Protein AF-A0A7S6MPZ3-F1 (afdb_monomer_lite)

Structure (mmCIF, N/CA/C/O backbone):
data_AF-A0A7S6MPZ3-F1
#
_entry.id   AF-A0A7S6MPZ3-F1
#
loop_
_atom_site.group_PDB
_atom_site.id
_atom_site.type_symbol
_atom_site.label_atom_id
_atom_site.label_alt_id
_atom_site.label_comp_id
_atom_site.label_asym_id
_atom_site.label_entity_id
_atom_site.label_seq_id
_atom_site.pdbx_PDB_ins_code
_atom_site.Cartn_x
_atom_site.Cartn_y
_atom_site.Cartn_z
_atom_site.occupancy
_atom_site.B_iso_or_equiv
_atom_site.auth_seq_id
_atom_site.auth_comp_id
_atom_site.auth_asym_id
_atom_site.auth_atom_id
_atom_site.pdbx_PDB_model_num
ATOM 1 N N . MET A 1 1 ? 12.287 46.843 0.577 1.00 37.12 1 MET A N 1
ATOM 2 C CA . MET A 1 1 ? 12.579 45.605 1.326 1.00 37.12 1 MET A CA 1
ATOM 3 C C . MET A 1 1 ? 11.537 45.533 2.425 1.00 37.12 1 MET A C 1
ATOM 5 O O . MET A 1 1 ? 11.3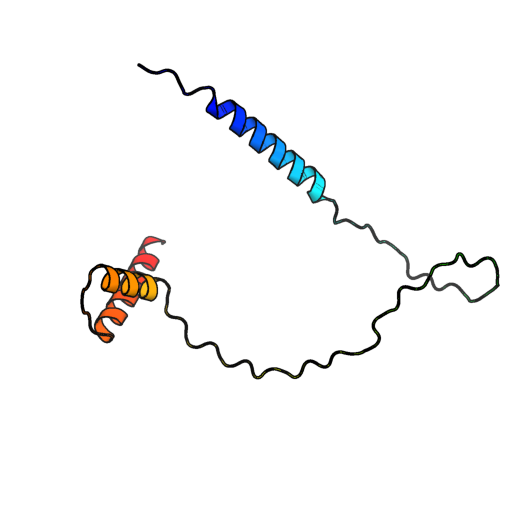57 46.538 3.095 1.00 37.12 1 MET A O 1
ATOM 9 N N . SER A 1 2 ? 10.756 44.455 2.468 1.00 46.50 2 SER A N 1
ATOM 10 C CA . SER A 1 2 ? 9.499 44.368 3.220 1.00 46.50 2 SER A CA 1
ATOM 11 C C . SER A 1 2 ? 9.727 43.814 4.626 1.00 46.50 2 SER A C 1
ATOM 13 O O . SER A 1 2 ? 10.135 42.661 4.765 1.00 46.50 2 SER A O 1
ATOM 15 N N . ASP A 1 3 ? 9.425 44.620 5.640 1.00 53.53 3 ASP A N 1
ATOM 16 C CA . ASP A 1 3 ? 9.397 44.225 7.049 1.00 53.53 3 ASP A CA 1
ATOM 17 C C . ASP A 1 3 ? 7.979 43.771 7.424 1.00 53.53 3 ASP A C 1
ATOM 19 O O . ASP A 1 3 ? 7.173 44.556 7.911 1.00 53.53 3 ASP A O 1
ATOM 23 N N . ASP A 1 4 ? 7.657 42.501 7.165 1.00 56.72 4 ASP A N 1
ATOM 24 C CA . ASP A 1 4 ? 6.383 41.885 7.571 1.00 56.72 4 ASP A CA 1
ATOM 25 C C . ASP A 1 4 ? 6.626 40.503 8.200 1.00 56.72 4 ASP A C 1
ATOM 27 O O . ASP A 1 4 ? 6.286 39.454 7.656 1.00 56.72 4 ASP A O 1
ATOM 31 N N . LYS A 1 5 ? 7.367 40.485 9.316 1.00 57.84 5 LYS A N 1
ATOM 32 C CA . LYS A 1 5 ? 7.787 39.241 9.996 1.00 57.84 5 LYS A CA 1
ATOM 33 C C . LYS A 1 5 ? 7.639 39.252 11.518 1.00 57.84 5 LYS A C 1
ATOM 35 O O . LYS A 1 5 ? 8.180 38.379 12.191 1.00 57.84 5 LYS A O 1
ATOM 40 N N . THR A 1 6 ? 6.918 40.220 12.076 1.00 55.41 6 THR A N 1
ATOM 41 C CA . THR A 1 6 ? 6.716 40.338 13.532 1.00 55.41 6 THR A CA 1
ATOM 42 C C . THR A 1 6 ? 5.268 40.136 13.974 1.00 55.41 6 THR A C 1
ATOM 44 O O . THR A 1 6 ? 5.059 39.796 15.134 1.00 55.41 6 THR A O 1
ATOM 47 N N . ALA A 1 7 ? 4.281 40.248 13.076 1.00 53.91 7 ALA A N 1
ATOM 48 C CA . ALA A 1 7 ? 2.871 40.023 13.413 1.00 53.91 7 ALA A CA 1
ATOM 49 C C . ALA A 1 7 ? 2.529 38.533 13.621 1.00 53.91 7 ALA A C 1
ATOM 51 O O . ALA A 1 7 ? 1.805 38.195 14.552 1.00 53.91 7 ALA A O 1
ATOM 52 N N . ALA A 1 8 ? 3.115 37.627 12.827 1.00 56.47 8 ALA A N 1
ATOM 53 C CA . ALA A 1 8 ? 2.808 36.191 12.885 1.00 56.47 8 ALA A CA 1
ATOM 54 C C . ALA A 1 8 ? 3.259 35.497 14.189 1.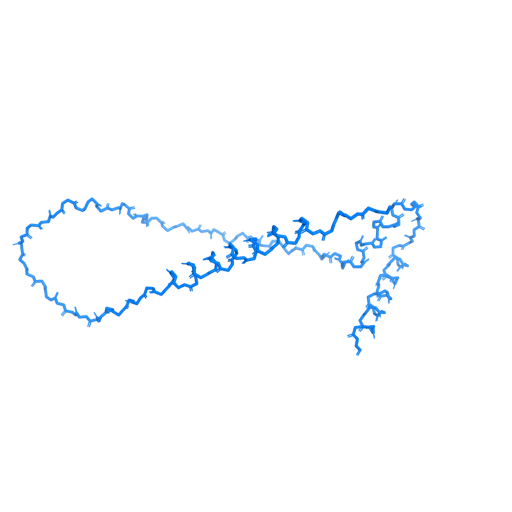00 56.47 8 ALA A C 1
ATOM 56 O O . ALA A 1 8 ? 2.657 34.517 14.610 1.00 56.47 8 ALA A O 1
ATOM 57 N N . ASN A 1 9 ? 4.286 36.022 14.868 1.00 56.94 9 ASN A N 1
ATOM 58 C CA . ASN A 1 9 ? 4.822 35.400 16.086 1.00 56.94 9 ASN A CA 1
ATOM 59 C C . ASN A 1 9 ? 3.971 35.678 17.340 1.00 56.94 9 ASN A C 1
ATOM 61 O O . ASN A 1 9 ? 4.120 34.979 18.343 1.00 56.94 9 ASN A O 1
ATOM 65 N N . SER A 1 10 ? 3.112 36.706 17.314 1.00 58.84 10 SER A N 1
ATOM 66 C CA . SER A 1 10 ? 2.235 37.043 18.446 1.00 58.84 10 SER A CA 1
ATOM 67 C C . SER A 1 10 ? 1.093 36.033 18.586 1.00 58.84 10 SER A C 1
ATOM 69 O O . SER A 1 10 ? 0.779 35.609 19.699 1.00 58.84 10 SER A O 1
ATOM 71 N N . ASP A 1 11 ? 0.527 35.600 17.459 1.00 73.62 11 ASP A N 1
ATOM 72 C CA . ASP A 1 11 ? -0.576 34.637 17.432 1.00 73.62 11 ASP A CA 1
ATOM 73 C C . ASP A 1 11 ? -0.117 33.241 17.870 1.00 73.62 11 ASP A C 1
ATOM 75 O O . ASP A 1 11 ? -0.801 32.580 18.651 1.00 73.62 11 ASP A O 1
ATOM 79 N N . ASP A 1 12 ? 1.081 32.811 17.464 1.00 81.00 12 ASP A N 1
ATOM 80 C CA . ASP A 1 12 ? 1.621 31.496 17.835 1.00 81.00 12 ASP A CA 1
ATOM 81 C C . ASP A 1 12 ? 1.836 31.354 19.351 1.00 81.00 12 ASP A C 1
ATOM 83 O O . ASP A 1 12 ? 1.515 30.320 19.948 1.00 81.00 12 ASP A O 1
ATOM 87 N N . ALA A 1 13 ? 2.327 32.409 20.009 1.00 85.50 13 ALA A N 1
ATOM 88 C CA . ALA A 1 13 ? 2.499 32.423 21.461 1.00 85.50 13 ALA A CA 1
ATOM 89 C C . ALA A 1 13 ? 1.148 32.356 22.199 1.00 85.50 13 ALA A C 1
ATOM 91 O O . ALA A 1 13 ? 1.015 31.658 23.212 1.00 85.50 13 ALA A O 1
ATOM 92 N N . GLU A 1 14 ? 0.126 33.036 21.674 1.00 87.19 14 GLU A N 1
ATOM 93 C CA . GLU A 1 14 ? -1.231 32.983 22.214 1.00 87.19 14 GLU A CA 1
ATOM 94 C C . GLU A 1 14 ? -1.864 31.594 22.024 1.00 87.19 14 GLU A C 1
ATOM 96 O O . GLU A 1 14 ? -2.486 31.059 22.950 1.00 87.19 14 GLU A O 1
ATOM 101 N N . ILE A 1 15 ? -1.656 30.966 20.864 1.00 89.94 15 ILE A N 1
ATOM 102 C CA . ILE A 1 15 ? -2.143 29.616 20.553 1.00 89.94 15 ILE A CA 1
ATOM 103 C C . ILE A 1 15 ? -1.531 28.583 21.508 1.00 89.94 15 ILE A C 1
ATOM 105 O O . ILE A 1 15 ? -2.263 27.786 22.104 1.00 89.94 15 ILE A O 1
ATOM 109 N N . LEU A 1 16 ? -0.213 28.622 21.727 1.00 91.81 16 LEU A N 1
ATOM 110 C CA . LEU A 1 16 ? 0.471 27.712 22.654 1.00 91.81 16 LEU A CA 1
ATOM 111 C C . LEU A 1 16 ? 0.001 27.904 24.104 1.00 91.81 16 LEU A C 1
ATOM 113 O O . LEU A 1 16 ? -0.175 26.929 24.841 1.00 91.81 16 LEU A O 1
ATOM 117 N N . SER A 1 17 ? -0.265 29.148 24.509 1.00 88.56 17 SER A N 1
ATOM 118 C CA . SER A 1 17 ? -0.824 29.458 25.828 1.00 88.56 17 SER A CA 1
ATOM 119 C C . SER A 1 17 ? -2.233 28.881 26.005 1.00 88.56 17 SER A C 1
ATOM 121 O O . SER A 1 17 ? -2.527 28.241 27.021 1.00 88.56 17 SER A O 1
ATOM 123 N N . LYS A 1 18 ? -3.112 29.036 25.006 1.00 91.94 18 LYS A N 1
ATOM 124 C CA . LYS A 1 18 ? -4.468 28.460 25.028 1.00 91.94 18 LYS A CA 1
ATOM 125 C C . LYS A 1 18 ? -4.435 26.933 25.070 1.00 91.94 18 LYS A C 1
ATOM 127 O O . LYS A 1 18 ? -5.191 26.330 25.832 1.00 91.94 18 LYS A O 1
ATOM 132 N N . PHE A 1 19 ? -3.533 26.314 24.312 1.00 92.06 19 PHE A N 1
ATOM 133 C CA . PHE A 1 19 ? -3.363 24.862 24.279 1.00 92.06 19 PHE A CA 1
ATOM 134 C C . PHE A 1 19 ? -2.899 24.296 25.629 1.00 92.06 19 PHE A C 1
ATOM 136 O O . PHE A 1 19 ? -3.520 23.372 26.156 1.00 92.06 19 PHE A O 1
ATOM 143 N N . ASN A 1 20 ? -1.877 24.896 26.245 1.00 88.56 20 ASN A N 1
ATOM 144 C CA . ASN A 1 20 ? -1.395 24.479 27.566 1.00 88.56 20 ASN A CA 1
ATOM 145 C C . ASN A 1 20 ? -2.461 24.649 28.656 1.00 88.56 20 ASN A C 1
ATOM 147 O O . ASN A 1 20 ? -2.628 23.773 29.506 1.00 88.56 20 ASN A O 1
ATOM 151 N N . ASN A 1 21 ? -3.234 25.738 28.601 1.00 88.06 21 ASN A N 1
ATOM 152 C CA . ASN A 1 21 ? -4.371 25.936 29.499 1.00 88.06 21 ASN A CA 1
ATOM 153 C C . ASN A 1 21 ? -5.442 24.850 29.325 1.00 88.06 21 ASN A C 1
ATOM 155 O O . ASN A 1 21 ? -6.036 24.407 30.309 1.00 88.06 21 ASN A O 1
ATOM 159 N N . LEU A 1 22 ? -5.689 24.402 28.092 1.00 89.62 22 LEU A N 1
ATOM 160 C CA . LEU A 1 22 ? -6.648 23.338 27.820 1.00 89.62 22 LEU A CA 1
ATOM 161 C C . LEU A 1 22 ? -6.162 21.991 28.372 1.00 89.62 22 LEU A C 1
ATOM 163 O O . LEU A 1 22 ? -6.918 21.328 29.078 1.00 89.62 22 LEU A O 1
ATOM 167 N N . LEU A 1 23 ? -4.897 21.618 28.152 1.00 87.50 23 LEU A N 1
ATOM 168 C CA . LEU A 1 23 ? -4.325 20.411 28.762 1.00 87.50 23 LEU A CA 1
ATOM 169 C C . LEU A 1 23 ? -4.418 20.449 30.289 1.00 87.50 23 LEU A C 1
ATOM 171 O O . LEU A 1 23 ? -4.926 19.502 30.885 1.00 87.50 23 LEU A O 1
ATOM 175 N N . GLY A 1 24 ? -4.009 21.554 30.918 1.00 80.75 24 GLY A N 1
ATOM 176 C CA . GLY A 1 24 ? -4.048 21.696 32.376 1.00 80.75 24 GLY A CA 1
ATOM 177 C C . GLY A 1 24 ? -5.455 21.538 32.962 1.00 80.75 24 GLY A C 1
ATOM 178 O O . GLY A 1 24 ? -5.623 20.897 34.001 1.00 80.75 24 GLY A O 1
ATOM 179 N N . LYS A 1 25 ? -6.485 22.048 32.272 1.00 84.69 25 LYS A N 1
ATOM 180 C CA . LYS A 1 25 ? -7.886 21.908 32.703 1.00 84.69 25 LYS A CA 1
ATOM 181 C C . LYS A 1 25 ? -8.374 20.464 32.698 1.00 84.69 25 LYS A C 1
ATOM 183 O O . LYS A 1 25 ? -9.184 20.114 33.551 1.00 84.69 25 LYS A O 1
ATOM 188 N N . TYR A 1 26 ? -7.923 19.636 31.759 1.00 79.88 26 TYR A N 1
ATOM 189 C CA . TYR A 1 26 ? -8.457 18.281 31.572 1.00 79.88 26 TYR A CA 1
ATOM 190 C C . TYR A 1 26 ? -7.524 17.164 32.066 1.00 79.88 26 TYR A C 1
ATOM 192 O O . TYR A 1 26 ? -7.980 16.036 32.236 1.00 79.88 26 TYR A O 1
ATOM 200 N N . GLN A 1 27 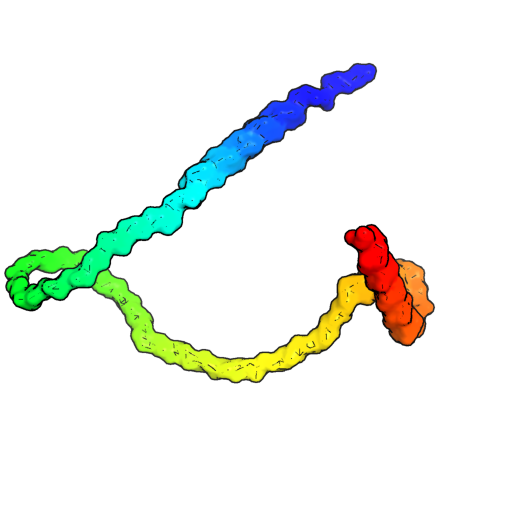? -6.264 17.460 32.399 1.00 76.19 27 GLN A N 1
ATOM 201 C CA . GLN A 1 27 ? -5.269 16.464 32.825 1.00 76.19 27 GLN A CA 1
ATOM 202 C C . GLN A 1 27 ? -5.651 15.693 34.103 1.00 76.19 27 GLN A C 1
ATOM 204 O O . GLN A 1 27 ? -5.214 14.559 34.283 1.00 76.19 27 GLN A O 1
ATOM 209 N N . ASN A 1 28 ? -6.489 16.266 34.976 1.00 64.50 28 ASN A N 1
ATOM 210 C CA . ASN A 1 28 ? -6.860 15.660 36.263 1.00 64.50 28 ASN A CA 1
ATOM 211 C C . ASN A 1 28 ? -8.361 15.372 36.425 1.00 64.50 28 ASN A C 1
ATOM 213 O O . ASN A 1 28 ? -8.767 14.877 37.475 1.00 64.50 28 ASN A O 1
ATOM 217 N N . GLN A 1 29 ? -9.188 15.616 35.402 1.00 64.56 29 GLN A N 1
ATOM 218 C CA . GLN A 1 29 ? -10.640 15.383 35.493 1.00 64.56 29 GLN A CA 1
ATOM 219 C C . GLN A 1 29 ? -11.022 13.890 35.570 1.00 64.56 29 GLN A C 1
ATOM 221 O O . GLN A 1 29 ? -12.178 13.565 35.811 1.00 64.56 29 GLN A O 1
ATOM 226 N N . GLY A 1 30 ? -10.054 12.977 35.418 1.00 59.78 30 GLY A N 1
ATOM 227 C CA . GLY A 1 30 ? -10.245 11.530 35.551 1.00 59.78 30 GLY A CA 1
ATOM 228 C C . GLY A 1 30 ? -9.908 10.927 36.921 1.00 59.78 30 GLY A C 1
ATOM 229 O O . GLY A 1 30 ? -10.117 9.730 37.107 1.00 59.78 30 GLY A O 1
ATOM 230 N N . LYS A 1 31 ? -9.394 11.690 37.900 1.00 59.47 31 LYS A N 1
ATOM 231 C CA . LYS A 1 31 ? -9.142 11.154 39.254 1.00 59.47 31 LYS A CA 1
ATOM 232 C C . LYS A 1 31 ? -10.386 11.289 40.129 1.00 59.47 31 LYS A C 1
ATOM 234 O O . LYS A 1 31 ? -10.436 12.080 41.065 1.00 59.47 31 LYS A O 1
ATOM 239 N N . ILE A 1 32 ? -11.385 10.464 39.835 1.00 59.56 32 ILE A N 1
ATOM 240 C CA . ILE A 1 32 ? -12.385 10.082 40.830 1.00 59.56 32 ILE A CA 1
ATOM 241 C C . ILE A 1 32 ? -11.681 9.258 41.912 1.00 59.56 32 ILE A C 1
ATOM 243 O O . ILE A 1 32 ? -11.418 8.066 41.766 1.00 59.56 32 ILE A O 1
ATOM 247 N N . THR A 1 33 ? -11.321 9.921 43.005 1.00 53.22 33 THR A N 1
ATOM 248 C CA . THR A 1 33 ? -10.881 9.288 44.248 1.00 53.22 33 THR A CA 1
ATOM 249 C C . THR A 1 33 ? -12.081 8.564 44.864 1.00 53.22 33 THR A C 1
ATOM 251 O O . THR A 1 33 ? -12.750 9.075 45.754 1.00 53.22 33 THR A O 1
ATOM 254 N N . GLY A 1 34 ? -12.406 7.387 44.334 1.00 47.97 34 GLY A N 1
ATOM 255 C CA . GLY A 1 34 ? -13.460 6.509 44.830 1.00 47.97 34 GLY A CA 1
ATOM 256 C C . GLY A 1 34 ? -12.927 5.530 45.867 1.00 47.97 34 GLY A C 1
ATOM 257 O O . GLY A 1 34 ? -12.958 4.325 45.647 1.00 47.97 34 GLY A O 1
ATOM 258 N N . THR A 1 35 ? -12.428 6.034 46.996 1.00 51.19 35 THR A N 1
ATOM 259 C CA . THR A 1 35 ? -12.302 5.214 48.205 1.00 51.19 35 THR A CA 1
ATOM 260 C C . THR A 1 35 ? -13.698 5.098 48.807 1.00 51.19 35 THR A C 1
ATOM 262 O O . THR A 1 35 ? -14.121 5.986 49.540 1.00 51.19 35 THR A O 1
ATOM 265 N N . MET A 1 36 ? -14.435 4.028 48.508 1.00 42.75 36 MET A N 1
ATOM 266 C CA . MET A 1 36 ? -15.571 3.628 49.339 1.00 42.75 36 MET A CA 1
ATOM 267 C C . MET A 1 36 ? -15.370 2.202 49.826 1.00 42.75 36 MET A C 1
ATOM 269 O O . MET A 1 36 ? -15.347 1.231 49.073 1.00 42.75 36 MET A O 1
ATOM 273 N N . LEU A 1 37 ? -15.148 2.155 51.134 1.00 45.72 37 LEU A N 1
ATOM 274 C CA . LEU A 1 37 ? -15.030 0.994 51.987 1.00 45.72 37 LEU A CA 1
ATOM 275 C C . LEU A 1 37 ? -16.184 0.023 51.730 1.00 45.72 37 LEU A C 1
ATOM 277 O O . LEU A 1 37 ? -17.354 0.402 51.738 1.00 45.72 37 LEU A O 1
ATOM 281 N N . ILE A 1 38 ? -15.828 -1.249 51.577 1.00 49.53 38 ILE A N 1
ATOM 282 C CA . ILE A 1 38 ? -16.738 -2.384 51.698 1.00 49.53 38 ILE A CA 1
ATOM 283 C C . ILE A 1 38 ? -17.227 -2.397 53.153 1.00 49.53 38 ILE A C 1
ATOM 285 O O . ILE A 1 38 ? -16.583 -2.943 54.044 1.00 49.53 38 ILE A O 1
ATOM 289 N N . GLY A 1 39 ? -18.339 -1.708 53.402 1.00 39.56 39 GLY A N 1
ATOM 290 C CA . GLY A 1 39 ? -18.985 -1.579 54.701 1.00 39.56 39 GLY A CA 1
ATOM 291 C C . GLY A 1 39 ? -20.397 -2.134 54.634 1.00 39.56 39 GLY A C 1
ATOM 292 O O . GLY A 1 39 ? -21.343 -1.427 54.313 1.00 39.56 39 GLY A O 1
ATOM 293 N N . LYS A 1 40 ? -20.518 -3.427 54.928 1.00 48.34 40 LYS A N 1
ATOM 294 C CA . LYS A 1 40 ? -21.770 -4.143 55.183 1.00 48.34 40 LYS A CA 1
ATOM 295 C C . LYS A 1 40 ? -22.554 -3.413 56.282 1.00 48.34 40 LYS A C 1
ATOM 297 O O . LYS A 1 40 ? -22.114 -3.431 57.428 1.00 48.34 40 LYS A O 1
ATOM 302 N N . VAL A 1 41 ? -23.702 -2.811 55.964 1.00 42.66 41 VAL A N 1
ATOM 303 C CA . VAL A 1 41 ? -24.625 -2.285 56.984 1.00 42.66 41 VAL A CA 1
ATOM 304 C C . VAL A 1 41 ? -26.055 -2.729 56.689 1.00 42.66 41 VAL A C 1
ATOM 306 O O . VAL 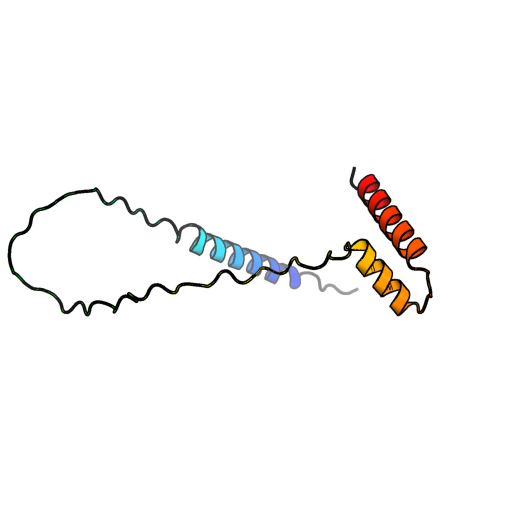A 1 41 ? -26.662 -2.364 55.690 1.00 42.66 41 VAL A O 1
ATOM 309 N N . SER A 1 42 ? -26.488 -3.593 57.605 1.00 42.84 42 SER A N 1
ATOM 310 C CA . SER A 1 42 ? -27.822 -3.983 58.051 1.00 42.84 42 SER A CA 1
ATOM 311 C C . SER A 1 42 ? -29.034 -3.261 57.458 1.00 42.84 42 SER A C 1
ATOM 313 O O . SER A 1 42 ? -29.156 -2.040 57.521 1.00 42.84 42 SER A O 1
ATOM 315 N N . GLU A 1 43 ? -30.001 -4.082 57.048 1.00 60.22 43 GLU A N 1
ATOM 316 C CA . GLU A 1 43 ? -31.427 -3.768 57.035 1.00 60.22 43 GLU A CA 1
ATOM 317 C C . GLU A 1 43 ? -31.824 -3.045 58.327 1.00 60.22 43 GLU A C 1
ATOM 319 O O . GLU A 1 43 ? -31.493 -3.522 59.416 1.00 60.22 43 GLU A O 1
ATOM 324 N N . THR A 1 44 ? -32.531 -1.918 58.210 1.00 44.31 44 THR A N 1
ATOM 325 C CA . THR A 1 44 ? -33.663 -1.513 59.064 1.00 44.31 44 THR A CA 1
ATOM 326 C C . THR A 1 44 ? -34.212 -0.171 58.581 1.00 44.31 44 THR A C 1
ATOM 328 O O . THR A 1 44 ? -33.479 0.802 58.461 1.00 44.31 44 THR A O 1
ATOM 331 N N . GLY A 1 45 ? -35.537 -0.112 58.433 1.00 39.84 45 GLY A N 1
ATOM 332 C CA . GLY A 1 45 ? -36.294 1.064 58.857 1.00 39.84 45 GLY A CA 1
ATOM 333 C C . GLY A 1 45 ? -36.567 2.120 57.795 1.00 39.84 45 GLY A C 1
ATOM 334 O O . GLY A 1 45 ? -35.752 2.991 57.529 1.00 39.84 45 GLY A O 1
ATOM 335 N N . LYS A 1 46 ? -37.805 2.078 57.290 1.00 55.78 46 LYS A N 1
ATOM 336 C CA . LYS A 1 46 ? -38.580 3.216 56.779 1.00 55.78 46 LYS A CA 1
ATOM 337 C C . LYS A 1 46 ? -38.126 4.557 57.373 1.00 55.78 46 LYS A C 1
ATOM 339 O O . LYS A 1 46 ? -38.394 4.793 58.543 1.00 55.78 46 LYS A O 1
ATOM 344 N N . THR A 1 47 ? -37.629 5.458 56.533 1.00 48.72 47 THR A N 1
ATOM 345 C CA . THR A 1 47 ? -38.084 6.855 56.458 1.00 48.72 47 THR A CA 1
ATOM 346 C C . THR A 1 47 ? -37.567 7.501 55.171 1.00 48.72 47 THR A C 1
ATOM 348 O O . THR A 1 47 ? -36.400 7.387 54.823 1.00 48.72 47 THR A O 1
ATOM 351 N N . SER A 1 48 ? -38.472 8.211 54.491 1.00 51.41 48 SER A N 1
ATOM 352 C CA . SER A 1 48 ? -38.177 9.260 53.508 1.00 51.41 48 SER A CA 1
ATOM 353 C C . SER A 1 48 ? -37.379 8.842 52.264 1.00 51.41 48 SER A C 1
ATOM 355 O O . SER A 1 48 ? -36.208 9.188 52.127 1.00 51.41 48 SER A O 1
ATOM 357 N N . SER A 1 49 ? -38.010 8.165 51.301 1.00 44.84 49 SER A N 1
ATOM 358 C CA . SER A 1 49 ? -37.395 8.011 49.978 1.00 44.84 49 SER A CA 1
ATOM 359 C C . SER A 1 49 ? -37.780 9.191 49.090 1.00 44.84 49 SER A C 1
ATOM 361 O O . SER A 1 49 ? -38.918 9.280 48.629 1.00 44.84 49 SER A O 1
ATOM 363 N N . ASN A 1 50 ? -36.810 10.078 48.864 1.00 46.31 50 ASN A N 1
ATOM 364 C CA . ASN A 1 50 ? -36.748 10.932 47.684 1.00 46.31 50 ASN A CA 1
ATOM 365 C C . ASN A 1 50 ? -37.225 10.139 46.462 1.00 46.31 50 ASN A C 1
ATOM 367 O O . ASN A 1 50 ? -36.757 9.013 46.268 1.00 46.31 50 ASN A O 1
ATOM 371 N N . GLU A 1 51 ? -38.113 10.728 45.660 1.00 50.25 51 GLU A N 1
ATOM 372 C CA . GLU A 1 51 ? -38.356 10.331 44.271 1.00 50.25 51 GLU A CA 1
ATOM 373 C C . GLU A 1 51 ? -37.010 10.301 43.543 1.00 50.25 51 GLU A C 1
ATOM 375 O O . GLU A 1 51 ? -36.516 11.287 43.007 1.00 50.25 51 GLU A O 1
ATOM 380 N N . THR A 1 52 ? -36.356 9.154 43.617 1.00 59.84 52 THR A N 1
ATOM 381 C CA . THR A 1 52 ? -35.253 8.797 42.751 1.00 59.84 52 THR A CA 1
ATOM 382 C C . THR A 1 52 ? -35.917 7.885 41.753 1.00 59.84 52 THR A C 1
ATOM 384 O O . THR A 1 52 ? -36.014 6.688 42.008 1.00 59.84 52 THR A O 1
ATOM 387 N N . ASP A 1 53 ? -36.480 8.470 40.695 1.00 58.75 53 ASP A N 1
ATOM 388 C CA . ASP A 1 53 ? -36.953 7.700 39.549 1.00 58.75 53 ASP A CA 1
ATOM 389 C C . ASP A 1 53 ? -35.797 6.781 39.131 1.00 58.75 53 ASP A C 1
ATOM 391 O O . ASP A 1 53 ? -34.737 7.272 38.718 1.00 58.75 53 ASP A O 1
ATOM 395 N N . PRO A 1 54 ? -35.914 5.456 39.326 1.00 72.62 54 PRO A N 1
ATOM 396 C CA . PRO A 1 54 ? -34.830 4.562 38.993 1.00 72.62 54 PRO A CA 1
ATOM 397 C C . PRO A 1 54 ? -34.730 4.541 37.471 1.00 72.62 54 PRO A C 1
ATOM 399 O O . PRO A 1 54 ? -35.667 4.133 36.785 1.00 72.62 54 PRO A O 1
ATOM 402 N N . ILE A 1 55 ? -33.596 5.007 36.942 1.00 73.75 55 ILE A N 1
ATOM 403 C CA . ILE A 1 55 ? -33.293 4.930 35.510 1.00 73.75 55 ILE A CA 1
ATOM 404 C C . ILE A 1 55 ? -33.538 3.479 35.072 1.00 73.75 55 ILE A C 1
ATOM 406 O O . ILE A 1 55 ? -32.935 2.573 35.659 1.00 73.75 55 ILE A O 1
ATOM 410 N N . PRO A 1 56 ? -34.409 3.228 34.079 1.00 71.00 56 PRO A N 1
ATOM 411 C CA . PRO A 1 56 ? -34.675 1.874 33.631 1.00 71.00 56 PRO A CA 1
ATOM 412 C C . PRO A 1 56 ? -33.378 1.275 33.086 1.00 71.00 56 PRO A C 1
ATOM 414 O O . PRO A 1 56 ? -32.785 1.771 32.128 1.00 71.00 56 PRO A O 1
ATOM 417 N N . LEU A 1 57 ? -32.915 0.216 33.744 1.00 75.56 57 LEU A N 1
ATOM 418 C CA . LEU A 1 57 ? -31.749 -0.547 33.325 1.00 75.56 57 LEU A CA 1
ATOM 419 C C . LEU A 1 57 ? -32.166 -1.492 32.199 1.00 75.56 57 LEU A C 1
ATOM 421 O O . LEU A 1 57 ? -33.159 -2.210 32.318 1.00 75.56 57 LEU A O 1
ATOM 425 N N . LEU A 1 58 ? -31.394 -1.504 31.113 1.00 74.56 58 LEU A N 1
ATOM 426 C CA . LEU A 1 58 ? -31.587 -2.453 30.023 1.00 74.56 58 LEU A CA 1
ATOM 427 C C . LEU A 1 58 ? -31.246 -3.863 30.541 1.00 74.56 58 LEU A C 1
ATOM 429 O O . LEU A 1 58 ? -30.082 -4.175 30.784 1.00 74.56 58 LEU A O 1
ATOM 433 N N . THR A 1 59 ? -32.261 -4.695 30.768 1.00 76.06 59 THR A N 1
ATOM 434 C CA . THR A 1 59 ? -32.117 -6.063 31.302 1.00 76.06 59 THR A CA 1
ATOM 435 C C . THR A 1 59 ? -31.933 -7.123 30.220 1.00 76.06 59 THR A C 1
ATOM 437 O O . THR A 1 59 ? -31.612 -8.270 30.533 1.00 76.06 59 THR A O 1
ATOM 440 N N . GLU A 1 60 ? -32.115 -6.767 28.948 1.00 79.75 60 GLU A N 1
ATOM 441 C CA . GLU A 1 60 ? -31.951 -7.704 27.843 1.00 79.75 60 GLU A CA 1
ATOM 442 C C . GLU A 1 60 ? -30.479 -7.896 27.474 1.00 79.75 60 GLU A C 1
ATOM 444 O O . GLU A 1 60 ? -29.747 -6.966 27.130 1.00 79.75 60 GLU A O 1
ATOM 449 N N . VAL A 1 61 ? -30.053 -9.155 27.520 1.00 74.38 61 VAL A N 1
ATOM 450 C CA . VAL A 1 61 ? -28.728 -9.580 27.082 1.00 74.38 61 VAL A CA 1
ATOM 451 C C . VAL A 1 61 ? -28.737 -9.690 25.560 1.00 74.38 61 VAL A C 1
ATOM 453 O O . VAL A 1 61 ? -29.278 -10.641 24.995 1.00 74.38 61 VAL A O 1
ATOM 456 N N . VAL A 1 62 ? -28.105 -8.728 24.884 1.00 77.38 62 VAL A N 1
ATOM 457 C CA . VAL A 1 62 ? -27.895 -8.781 23.432 1.00 77.38 62 VAL A CA 1
ATOM 458 C C . VAL A 1 62 ? -26.894 -9.891 23.120 1.00 77.38 62 VAL A C 1
ATOM 460 O O . VAL A 1 62 ? -25.687 -9.755 23.325 1.00 77.38 62 VAL A O 1
ATOM 463 N N . THR A 1 63 ? -27.395 -11.015 22.617 1.00 73.12 63 THR A N 1
ATOM 464 C CA . THR A 1 63 ? -26.566 -12.123 22.139 1.00 73.12 63 THR A CA 1
ATOM 465 C C . THR A 1 63 ? -26.114 -11.821 20.715 1.00 73.12 63 THR A C 1
ATOM 467 O O . THR A 1 63 ? -26.799 -12.121 19.739 1.00 73.12 63 THR A O 1
ATOM 470 N N . LEU A 1 64 ? -24.938 -11.206 20.587 1.00 72.31 64 LEU A N 1
ATOM 471 C CA . LEU A 1 64 ? -24.295 -11.044 19.287 1.00 72.31 64 LEU A CA 1
ATOM 472 C C . LEU A 1 64 ? -23.878 -12.427 18.783 1.00 72.31 64 LEU A C 1
ATOM 474 O O . LEU A 1 64 ? -23.015 -13.079 19.372 1.00 72.31 64 LEU A O 1
ATOM 478 N N . HIS A 1 65 ? -24.496 -12.884 17.694 1.00 74.06 65 HIS A N 1
ATOM 479 C CA . HIS A 1 65 ? -23.966 -14.032 16.972 1.00 74.06 65 HIS A CA 1
ATOM 480 C C . HIS A 1 65 ? -22.546 -13.692 16.517 1.00 74.06 65 HIS A C 1
ATOM 482 O O . HIS A 1 65 ? -22.352 -12.614 15.945 1.00 74.06 65 HIS A O 1
ATOM 488 N N . PRO A 1 66 ? -21.553 -14.568 16.755 1.00 70.81 66 PRO A N 1
ATOM 489 C CA . PRO A 1 66 ? -20.225 -14.381 16.205 1.00 70.81 66 PRO A CA 1
ATOM 490 C C . PRO A 1 66 ? -20.370 -14.282 14.689 1.00 70.81 66 PRO A C 1
ATOM 492 O O . PRO A 1 66 ? -20.637 -15.274 14.010 1.00 70.81 66 PRO A O 1
ATOM 495 N N . ALA A 1 67 ? -20.254 -13.068 14.153 1.00 69.06 67 ALA A N 1
ATOM 496 C CA . ALA A 1 67 ? -20.132 -12.897 12.723 1.00 69.06 67 ALA A CA 1
ATOM 497 C C . ALA A 1 67 ? -18.886 -13.685 12.322 1.00 69.06 67 ALA A C 1
ATOM 499 O O . ALA A 1 67 ? -17.831 -13.531 12.940 1.00 69.06 67 ALA A O 1
ATOM 500 N N . VAL A 1 68 ? -19.010 -14.558 11.324 1.00 70.81 68 VAL A N 1
ATOM 501 C CA . VAL A 1 68 ? -17.849 -15.199 10.712 1.00 70.81 68 VAL A CA 1
ATOM 502 C C . VAL A 1 68 ? -16.966 -14.060 10.219 1.00 70.81 68 VAL A C 1
ATOM 504 O O . VAL A 1 68 ? -17.282 -13.421 9.216 1.00 70.81 68 VAL A O 1
ATOM 507 N N . ILE A 1 69 ? -15.906 -13.746 10.969 1.00 72.00 69 ILE A N 1
ATOM 508 C CA . ILE A 1 69 ? -14.952 -12.710 10.592 1.00 72.00 69 ILE A CA 1
ATOM 509 C C . ILE A 1 69 ? -14.259 -13.263 9.357 1.00 72.00 69 ILE A C 1
ATOM 511 O O . ILE A 1 69 ? -13.337 -14.076 9.454 1.00 72.00 69 ILE A O 1
ATOM 515 N N . GLN A 1 70 ? -14.757 -12.884 8.180 1.00 74.81 70 GLN A N 1
ATOM 516 C CA . GLN A 1 70 ? -14.073 -13.186 6.937 1.00 74.81 70 GLN A CA 1
ATOM 517 C C . GLN A 1 70 ? -12.659 -12.632 7.076 1.00 74.81 70 GLN A C 1
ATOM 519 O O . GLN A 1 70 ? -12.473 -11.465 7.435 1.00 74.81 70 GLN A O 1
ATOM 524 N N . ARG A 1 71 ? -11.655 -13.490 6.852 1.00 74.56 71 ARG A N 1
ATOM 525 C CA . ARG A 1 71 ? -10.260 -13.050 6.862 1.00 74.56 71 ARG A CA 1
ATOM 526 C C . ARG A 1 71 ? -10.152 -11.870 5.913 1.00 74.56 71 ARG A C 1
ATOM 528 O O . ARG A 1 71 ? -10.504 -11.998 4.741 1.00 74.56 71 ARG A O 1
ATOM 535 N N . GLN A 1 72 ? -9.663 -10.743 6.425 1.00 73.88 72 GLN A N 1
ATOM 536 C CA . GLN A 1 72 ? -9.357 -9.617 5.561 1.00 73.88 72 GLN A CA 1
ATOM 537 C C . GLN A 1 72 ? -8.408 -10.110 4.462 1.00 73.88 72 GLN A C 1
ATOM 539 O O . GLN A 1 72 ? -7.420 -10.784 4.781 1.00 73.88 72 GLN A O 1
ATOM 544 N N . PRO A 1 73 ? -8.708 -9.822 3.185 1.00 72.31 73 PRO A N 1
ATOM 545 C CA . PRO A 1 73 ? -7.798 -10.154 2.105 1.00 72.31 73 PRO A CA 1
ATOM 546 C C . PRO A 1 73 ? -6.442 -9.513 2.393 1.00 72.31 73 PRO A C 1
ATOM 548 O O . PRO A 1 73 ? -6.368 -8.434 2.991 1.00 72.31 73 PRO A O 1
ATOM 551 N N . ALA A 1 74 ? -5.372 -10.208 2.006 1.00 78.62 74 ALA A N 1
ATOM 552 C CA . ALA A 1 74 ? -4.014 -9.742 2.237 1.00 78.62 74 ALA A CA 1
ATOM 553 C C . ALA A 1 74 ? -3.861 -8.334 1.648 1.00 78.62 74 ALA A C 1
ATOM 555 O O . ALA A 1 74 ? -3.917 -8.147 0.431 1.00 78.62 74 ALA A O 1
ATOM 556 N N . ARG A 1 75 ? -3.724 -7.337 2.527 1.00 80.69 75 ARG A N 1
ATOM 557 C CA . ARG A 1 75 ? -3.521 -5.952 2.110 1.00 80.69 75 ARG A CA 1
ATOM 558 C C . ARG A 1 75 ? -2.158 -5.857 1.437 1.00 80.69 75 ARG A C 1
ATOM 560 O O . ARG A 1 75 ? -1.182 -6.424 1.929 1.00 80.69 75 ARG A O 1
ATOM 567 N N . LEU A 1 76 ? -2.102 -5.147 0.315 1.00 82.69 76 LEU A N 1
ATOM 568 C CA . LEU A 1 76 ? -0.831 -4.818 -0.320 1.00 82.69 76 LEU A CA 1
ATOM 569 C C . LEU A 1 76 ? 0.011 -3.973 0.638 1.00 82.69 76 LEU A C 1
ATOM 571 O O . LEU A 1 76 ? -0.524 -3.217 1.452 1.00 82.69 76 LEU A O 1
ATOM 575 N N . THR A 1 77 ? 1.329 -4.108 0.544 1.00 89.06 77 THR A N 1
ATOM 576 C CA . THR A 1 77 ? 2.236 -3.280 1.335 1.00 89.06 77 THR A CA 1
ATOM 577 C C . THR A 1 77 ? 2.145 -1.814 0.889 1.00 89.06 77 THR A C 1
ATOM 579 O O . THR A 1 77 ? 1.855 -1.553 -0.283 1.00 89.06 77 THR A O 1
ATOM 582 N N . PRO A 1 78 ? 2.419 -0.836 1.774 1.00 92.56 78 PRO A N 1
ATOM 583 C CA . PRO A 1 78 ? 2.347 0.580 1.411 1.00 92.56 78 PRO A CA 1
ATOM 584 C C . PRO A 1 78 ? 3.224 0.941 0.204 1.00 92.56 78 PRO A C 1
ATOM 586 O O . PRO A 1 78 ? 2.790 1.680 -0.675 1.00 92.56 78 PRO A O 1
ATOM 589 N N . MET A 1 79 ? 4.429 0.364 0.105 1.00 94.38 79 MET A N 1
ATOM 590 C CA . MET A 1 79 ? 5.300 0.569 -1.060 1.00 94.38 79 MET A CA 1
ATOM 591 C C . MET A 1 79 ? 4.696 0.011 -2.343 1.00 94.38 79 MET A C 1
ATOM 593 O O . MET A 1 79 ? 4.825 0.633 -3.394 1.00 94.38 79 MET A O 1
ATOM 597 N N . ARG A 1 80 ? 4.010 -1.135 -2.273 1.00 94.06 80 ARG A N 1
ATOM 598 C CA . ARG A 1 80 ? 3.332 -1.689 -3.442 1.00 94.06 80 ARG A CA 1
ATOM 599 C C . ARG A 1 80 ? 2.186 -0.791 -3.910 1.00 94.06 80 ARG A C 1
ATOM 601 O O . ARG A 1 80 ? 2.061 -0.583 -5.109 1.00 94.06 80 ARG A O 1
ATOM 608 N N . GLN A 1 81 ? 1.408 -0.230 -2.986 1.00 94.56 81 GLN A N 1
ATOM 609 C CA . GLN A 1 81 ? 0.313 0.692 -3.311 1.00 94.56 81 GLN A CA 1
ATOM 610 C C . GLN A 1 81 ? 0.819 1.983 -3.965 1.00 94.56 81 GLN A C 1
ATOM 612 O O . GLN A 1 81 ? 0.274 2.405 -4.979 1.00 94.56 81 GLN A O 1
ATOM 617 N N . ILE A 1 82 ? 1.880 2.579 -3.413 1.00 95.44 82 ILE A N 1
ATOM 618 C CA . ILE A 1 82 ? 2.490 3.798 -3.961 1.00 95.44 82 ILE A CA 1
ATOM 619 C C . ILE A 1 82 ? 3.058 3.537 -5.357 1.00 95.44 82 ILE A C 1
ATOM 621 O O . ILE A 1 82 ? 2.851 4.337 -6.264 1.00 95.44 82 ILE A O 1
ATOM 625 N N . LEU A 1 83 ? 3.748 2.407 -5.543 1.00 95.69 83 LEU A N 1
ATOM 626 C CA . LEU A 1 83 ? 4.278 2.022 -6.847 1.00 95.69 83 LEU A CA 1
ATOM 627 C C . LEU A 1 83 ? 3.157 1.802 -7.870 1.00 95.69 83 LEU A C 1
ATOM 629 O O . LEU A 1 83 ? 3.266 2.293 -8.986 1.00 95.69 83 LEU A O 1
ATOM 633 N N . ASP A 1 84 ? 2.098 1.075 -7.504 1.00 94.75 84 ASP A N 1
ATOM 634 C CA . ASP A 1 84 ? 0.977 0.809 -8.410 1.00 94.75 84 ASP A CA 1
ATOM 635 C C . ASP A 1 84 ? 0.283 2.120 -8.836 1.00 94.75 84 ASP A C 1
ATOM 637 O O . ASP A 1 84 ? 0.042 2.304 -10.026 1.00 94.75 84 ASP A O 1
ATOM 641 N N . ALA A 1 85 ? 0.069 3.060 -7.907 1.00 96.06 85 ALA A N 1
ATOM 642 C CA . ALA A 1 85 ? -0.496 4.377 -8.216 1.00 96.06 85 ALA A CA 1
ATOM 643 C C . ALA A 1 85 ? 0.413 5.215 -9.133 1.00 96.06 85 ALA A C 1
ATOM 645 O O . ALA A 1 85 ? -0.064 5.812 -10.092 1.00 96.06 85 ALA A O 1
ATOM 646 N N . ALA A 1 86 ? 1.726 5.227 -8.883 1.00 97.19 86 ALA A N 1
ATOM 647 C CA . ALA A 1 86 ? 2.676 5.975 -9.707 1.00 97.19 86 ALA A CA 1
ATOM 648 C C . ALA A 1 86 ? 2.786 5.414 -11.136 1.00 97.19 86 ALA A C 1
ATOM 650 O O . ALA A 1 86 ? 2.962 6.167 -12.090 1.00 97.19 86 ALA A O 1
ATOM 651 N N . LEU A 1 87 ? 2.688 4.091 -11.297 1.00 96.50 87 LEU A N 1
ATOM 652 C CA . LEU A 1 87 ? 2.686 3.451 -12.615 1.00 96.50 87 LEU A CA 1
ATOM 653 C C . LEU A 1 87 ? 1.404 3.752 -13.388 1.00 96.50 87 LEU A C 1
ATOM 655 O O . LEU A 1 87 ? 1.466 3.981 -14.593 1.00 96.50 87 LEU A O 1
ATOM 659 N N . GLU A 1 88 ? 0.266 3.770 -12.693 1.00 96.94 88 GLU A N 1
ATOM 660 C CA . GLU A 1 88 ? -1.019 4.164 -13.267 1.00 96.94 88 GLU A CA 1
ATOM 661 C C . GLU A 1 88 ? -1.000 5.634 -13.710 1.00 96.94 88 GLU A C 1
ATOM 663 O O . GLU A 1 88 ? -1.348 5.935 -14.851 1.00 96.94 88 GLU A O 1
ATOM 668 N N . GLU A 1 89 ? -0.503 6.535 -12.858 1.00 97.62 89 GLU A N 1
ATOM 669 C CA . GLU A 1 89 ? -0.359 7.964 -13.158 1.00 97.62 89 GLU A CA 1
ATOM 670 C C . GLU A 1 89 ? 0.585 8.217 -14.344 1.00 97.62 89 GLU A C 1
ATOM 672 O O . GLU A 1 89 ? 0.284 9.025 -15.223 1.00 97.62 89 GLU A O 1
ATOM 677 N N . ALA A 1 90 ? 1.704 7.493 -14.408 1.00 96.88 90 ALA A N 1
ATOM 678 C CA . ALA A 1 90 ? 2.677 7.606 -15.492 1.00 96.88 90 ALA A CA 1
ATOM 679 C C . ALA A 1 90 ? 2.280 6.839 -16.768 1.00 96.88 90 ALA A C 1
ATOM 681 O O . ALA A 1 90 ? 3.007 6.907 -17.758 1.00 96.88 90 ALA A O 1
ATOM 682 N N . GLN A 1 91 ? 1.166 6.097 -16.750 1.00 96.06 91 GLN A N 1
ATOM 683 C CA . GLN A 1 91 ? 0.729 5.208 -17.835 1.00 96.06 91 GLN A CA 1
ATOM 684 C C . GLN A 1 91 ? 1.814 4.205 -18.268 1.00 96.06 91 GLN A C 1
ATOM 686 O O . GLN A 1 91 ? 1.953 3.872 -19.446 1.00 96.06 91 GLN A O 1
ATOM 691 N N . ILE A 1 92 ? 2.600 3.715 -17.306 1.00 96.44 92 ILE A N 1
ATOM 692 C CA . ILE A 1 92 ? 3.662 2.737 -17.548 1.00 96.44 92 ILE A CA 1
ATOM 693 C C . ILE A 1 92 ? 3.116 1.342 -17.278 1.00 96.44 92 ILE A C 1
ATOM 695 O O . ILE A 1 92 ? 2.804 0.979 -16.141 1.00 96.44 92 ILE A O 1
ATOM 699 N N . GLU A 1 93 ? 3.067 0.522 -18.322 1.00 95.19 93 GLU A N 1
ATOM 700 C CA . GLU A 1 93 ? 2.736 -0.887 -18.173 1.00 95.19 93 GLU A CA 1
ATOM 701 C C . GLU A 1 93 ? 3.937 -1.661 -17.610 1.00 95.19 93 GLU A C 1
ATOM 703 O O . GLU A 1 93 ? 5.045 -1.619 -18.146 1.00 95.19 93 GLU A O 1
ATOM 708 N N . MET A 1 94 ? 3.719 -2.374 -16.504 1.00 94.38 94 MET A N 1
ATOM 709 C CA . MET A 1 94 ? 4.726 -3.242 -15.896 1.00 94.38 94 MET A CA 1
ATOM 710 C C . MET A 1 94 ? 4.091 -4.543 -15.406 1.00 94.38 94 MET A C 1
ATOM 712 O O . MET A 1 94 ? 3.036 -4.560 -14.757 1.00 94.38 94 MET A O 1
ATOM 716 N N . ASP A 1 95 ? 4.772 -5.654 -15.678 1.00 96.50 95 ASP A N 1
ATOM 717 C CA . ASP A 1 95 ? 4.304 -6.984 -15.324 1.00 96.50 95 ASP A CA 1
ATOM 718 C C . ASP A 1 95 ? 4.184 -7.171 -13.801 1.00 96.50 95 ASP A C 1
ATOM 720 O O . ASP A 1 95 ? 4.872 -6.541 -12.990 1.00 96.50 95 ASP A O 1
ATOM 724 N N . ALA A 1 96 ? 3.267 -8.046 -13.383 1.00 92.88 96 ALA A N 1
ATOM 725 C CA . ALA A 1 96 ? 2.951 -8.235 -11.969 1.00 92.88 96 ALA A CA 1
ATOM 726 C C . ALA A 1 96 ? 4.162 -8.714 -11.144 1.00 92.88 96 ALA A C 1
ATOM 728 O O . ALA A 1 96 ? 4.296 -8.330 -9.974 1.00 92.88 96 ALA A O 1
ATOM 729 N N . THR A 1 97 ? 5.041 -9.516 -11.755 1.00 95.31 97 THR A N 1
ATOM 730 C CA . THR A 1 97 ? 6.257 -10.052 -11.137 1.00 95.31 97 THR A CA 1
ATOM 731 C C . THR A 1 97 ? 7.312 -8.972 -10.914 1.00 95.31 97 THR A C 1
ATOM 733 O O . THR A 1 97 ? 7.780 -8.827 -9.783 1.00 95.31 97 THR A O 1
ATOM 736 N N . SER A 1 98 ? 7.606 -8.144 -11.914 1.00 95.31 98 SER A N 1
ATOM 737 C CA . SER A 1 98 ? 8.539 -7.019 -11.811 1.00 95.31 98 SER A CA 1
ATOM 738 C C . SER A 1 98 ? 8.019 -5.957 -10.862 1.00 95.31 98 SER A C 1
ATOM 740 O O . SER A 1 98 ? 8.768 -5.506 -9.999 1.00 95.31 98 SER A O 1
ATOM 742 N N . ARG A 1 99 ? 6.716 -5.638 -10.901 1.00 94.75 99 ARG A N 1
ATOM 743 C CA . ARG A 1 99 ? 6.106 -4.751 -9.899 1.00 94.75 99 ARG A CA 1
ATOM 744 C C . ARG A 1 99 ? 6.321 -5.270 -8.477 1.00 94.75 99 ARG A C 1
ATOM 746 O O . ARG A 1 99 ? 6.502 -4.486 -7.549 1.00 94.75 99 ARG A O 1
ATOM 753 N N . LYS A 1 100 ? 6.279 -6.594 -8.263 1.00 94.81 100 LYS A N 1
ATOM 754 C CA . LYS A 1 100 ? 6.438 -7.188 -6.921 1.00 94.81 100 LYS A CA 1
ATOM 755 C C . LYS A 1 100 ? 7.896 -7.149 -6.494 1.00 94.81 100 LYS A C 1
ATOM 757 O O . LYS A 1 100 ? 8.185 -6.729 -5.379 1.00 94.81 100 LYS A O 1
ATOM 762 N N . ALA A 1 101 ? 8.797 -7.536 -7.391 1.00 96.81 101 ALA A N 1
ATOM 763 C CA . ALA A 1 101 ? 10.231 -7.485 -7.157 1.00 96.81 101 ALA A CA 1
ATOM 764 C C . ALA A 1 101 ? 10.699 -6.055 -6.850 1.00 96.81 101 ALA A C 1
ATOM 766 O O . ALA A 1 101 ? 11.434 -5.846 -5.886 1.00 96.81 101 ALA A O 1
ATOM 767 N N . LEU A 1 102 ? 10.216 -5.071 -7.612 1.00 96.31 102 LEU A N 1
ATOM 768 C CA . LEU A 1 102 ? 10.551 -3.666 -7.420 1.00 96.31 102 LEU A CA 1
ATOM 769 C C . LEU A 1 102 ? 10.036 -3.138 -6.078 1.00 96.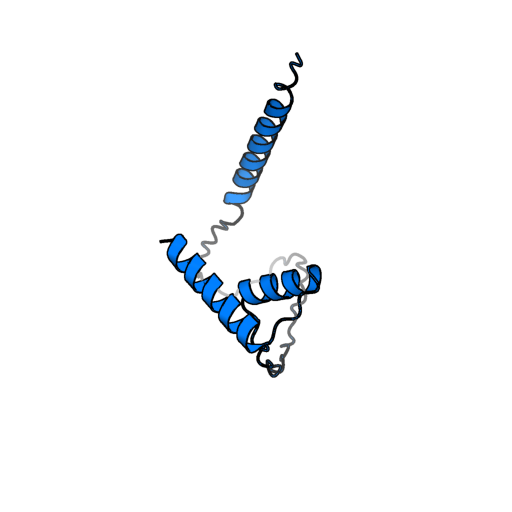31 102 LEU A C 1
ATOM 771 O O . LEU A 1 102 ? 10.812 -2.546 -5.332 1.00 96.31 102 LEU A O 1
ATOM 775 N N . ALA A 1 103 ? 8.773 -3.405 -5.728 1.00 95.81 103 ALA A N 1
ATOM 776 C CA . ALA A 1 103 ? 8.226 -3.018 -4.428 1.00 95.81 103 ALA A CA 1
ATOM 777 C C . ALA A 1 103 ? 9.053 -3.602 -3.265 1.00 95.81 103 ALA A C 1
ATOM 779 O O . ALA A 1 103 ? 9.469 -2.862 -2.376 1.00 95.81 103 ALA A O 1
ATOM 780 N N . CYS A 1 104 ? 9.394 -4.896 -3.315 1.00 94.75 104 CYS A N 1
ATOM 781 C CA . CYS A 1 104 ? 10.234 -5.529 -2.293 1.00 94.75 104 CYS A CA 1
ATOM 782 C C . CYS A 1 104 ? 11.660 -4.949 -2.247 1.00 94.75 104 CYS A C 1
ATOM 784 O O . CYS A 1 104 ? 12.235 -4.784 -1.171 1.00 94.75 104 CYS A O 1
ATOM 786 N N . ALA A 1 105 ? 12.257 -4.629 -3.398 1.00 96.69 105 ALA A N 1
ATOM 787 C CA . ALA A 1 105 ? 13.578 -4.008 -3.453 1.00 96.69 105 ALA A CA 1
ATOM 788 C C . ALA A 1 105 ? 13.577 -2.609 -2.813 1.00 96.69 105 ALA A C 1
ATOM 790 O O . ALA A 1 105 ? 14.506 -2.269 -2.075 1.00 96.69 105 ALA A O 1
ATOM 791 N N . LEU A 1 106 ? 12.524 -1.820 -3.052 1.00 95.00 106 LEU A N 1
ATOM 792 C CA . LEU A 1 106 ? 12.346 -0.494 -2.460 1.00 95.00 106 LEU A CA 1
ATOM 793 C C . LEU A 1 106 ? 12.162 -0.569 -0.941 1.00 95.00 106 LEU A C 1
ATOM 795 O O . LEU A 1 106 ? 12.822 0.177 -0.217 1.00 95.00 106 LEU A O 1
ATOM 799 N N . GLU A 1 107 ? 11.350 -1.507 -0.452 1.00 94.25 107 GLU A N 1
ATOM 800 C CA . GLU A 1 107 ? 11.177 -1.761 0.986 1.00 94.25 107 GLU A CA 1
ATOM 801 C C . GLU A 1 107 ? 12.501 -2.123 1.662 1.00 94.25 107 GLU A C 1
ATOM 803 O O . GLU A 1 107 ? 12.882 -1.520 2.667 1.00 94.25 107 GLU A O 1
ATOM 808 N N . ASN A 1 108 ? 13.257 -3.050 1.069 1.00 94.44 108 ASN A N 1
ATOM 809 C CA . ASN A 1 108 ? 14.564 -3.451 1.583 1.00 94.44 108 ASN A CA 1
ATOM 810 C C . ASN A 1 108 ? 15.565 -2.292 1.588 1.00 94.44 108 ASN A C 1
ATOM 812 O O . ASN A 1 108 ? 16.403 -2.197 2.485 1.00 94.44 108 ASN A O 1
ATOM 816 N N . ARG A 1 109 ? 15.504 -1.407 0.587 1.00 94.81 109 ARG A N 1
ATOM 817 C CA . ARG A 1 109 ? 16.361 -0.220 0.530 1.00 94.81 109 ARG A CA 1
ATOM 818 C C . ARG A 1 109 ? 16.003 0.773 1.632 1.00 94.81 109 ARG A C 1
ATOM 820 O O . ARG A 1 109 ? 16.909 1.254 2.302 1.00 94.81 109 ARG A O 1
ATOM 827 N N . LEU A 1 110 ? 14.715 1.044 1.844 1.00 91.94 110 LEU A N 1
ATOM 828 C CA . LEU A 1 110 ? 14.238 1.925 2.915 1.00 91.94 110 LEU A CA 1
ATOM 829 C C . LEU A 1 110 ? 14.646 1.399 4.294 1.00 91.94 110 LEU A C 1
ATOM 831 O O . LEU A 1 110 ? 15.203 2.144 5.095 1.00 91.94 110 LEU A O 1
ATOM 835 N N . ALA A 1 111 ? 14.471 0.098 4.535 1.00 90.75 111 ALA A N 1
ATOM 836 C CA . ALA A 1 111 ? 14.873 -0.534 5.789 1.00 90.75 111 ALA A CA 1
ATOM 837 C C . ALA A 1 111 ? 16.383 -0.414 6.069 1.00 90.75 111 ALA A C 1
ATOM 839 O O . ALA A 1 111 ? 16.791 -0.313 7.223 1.00 90.75 111 ALA A O 1
ATOM 840 N N . LYS A 1 112 ? 17.219 -0.403 5.022 1.00 92.12 112 LYS A N 1
ATOM 841 C CA . LYS A 1 112 ? 18.672 -0.206 5.146 1.00 92.12 112 LYS A CA 1
ATOM 842 C C . LYS A 1 112 ? 19.076 1.241 5.423 1.00 92.12 112 LYS A C 1
ATOM 844 O O . LYS A 1 112 ? 20.152 1.437 5.964 1.00 92.12 112 LYS A O 1
ATOM 849 N N . GLN A 1 113 ? 18.271 2.229 5.032 1.00 86.44 113 GLN A N 1
ATOM 850 C CA . GLN A 1 113 ? 18.604 3.649 5.219 1.00 86.44 113 GLN A CA 1
ATOM 851 C C . GLN A 1 113 ? 18.159 4.222 6.567 1.00 86.44 113 GLN A C 1
ATOM 853 O O . GLN A 1 113 ? 18.638 5.276 6.964 1.00 86.44 113 GLN A O 1
ATOM 858 N N . ILE A 1 114 ? 17.253 3.540 7.268 1.00 77.69 114 ILE A N 1
ATOM 859 C CA . ILE A 1 114 ? 16.767 3.949 8.597 1.00 77.69 114 ILE A CA 1
ATOM 860 C C . ILE A 1 114 ? 17.696 3.426 9.721 1.00 77.69 114 ILE A C 1
ATOM 862 O O . ILE A 1 114 ? 17.446 3.663 10.900 1.00 77.69 114 ILE A O 1
ATOM 866 N N . LYS A 1 115 ? 18.773 2.716 9.370 1.00 53.53 115 LYS A N 1
ATOM 867 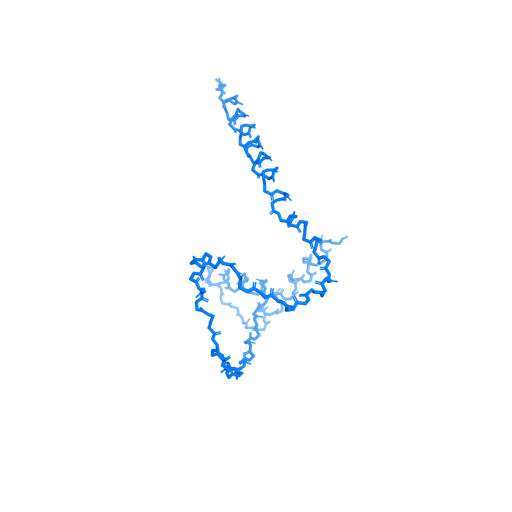C CA . LYS A 1 115 ? 19.703 2.066 10.299 1.00 53.53 115 LYS A CA 1
ATOM 868 C C . LYS A 1 115 ? 21.054 2.765 10.307 1.00 53.53 115 LYS A C 1
ATOM 870 O O . LYS A 1 115 ? 21.634 2.849 11.409 1.00 53.53 115 LYS A O 1
#

pLDDT: mean 75.4, std 18.4, range [37.12, 97.62]

Radius of gyration: 31.47 Å; chains: 1; bounding box: 58×61×77 Å

Sequence (115 aa):
MSDDKTAANSDDAEILSKFNNLLGKYQNQGKITGTMLIGKVSETGKTSSNETDPIPLLTEVVTLHPAVIQRQPARLTPMRQILDAALEEAQIEMDATSRKALACALENRLAKQIK

Secondary structure (DSSP, 8-state):
-----SSHHHHHHHHHHHHHHHHHHHTTTT-----------------------PPPP------------PPPP-PPPHHHHHHHHHHHHTT----HHHHHHHHHHHHHHHHHH--

Foldseek 3Di:
DDDDDPPVVVVVVVVVVVVVVVCVVPVCPPPPVPPDDPDDDDDDDDDDDDPPPPDDDDPDDPDDDPDPPDPDPPDDDPLLVVLVVVCVVVVPDDDPVVSVVVSVVVVVVVVVVVD